Protein AF-A0A498SAW5-F1 (afdb_monomer_lite)

Organism: Acanthocheilonema viteae (NCBI:txid6277)

Foldseek 3Di:
DPPVVVVVVVVVVVVVVVPPPPPPPPPAAEDDFFDAPVRHDYDDWFDFAADFDKAFRWDQDPVVRTIDTPFFKIWTQPNVVRTTDIDGDPPQWGDDPRDTHGPVCVVVPDPPPDDDDPDDDDDDDDDPDDDDD

Sequence (133 aa):
MYCWTIATAIMLLGAVNLLLCLGSAWAISICKISNQCDQCRLLSAGQKCFKDERHEHLFCDTANNRISIHENSYLFCDTKKNELIEKYCARSERFLNGTCLDILQRHKRQSVAGAGRVGDYCSLNANCLNVCF

Secondary structure (DSSP, 8-state):
--SHHHHHHHHHHHHHHHSTT-------PBP-TT-BGGGSBPP-TT-B--S--EEEEEEEETTTTEEEEEEEEEEEEETTTTEEEEEE--TTEEEETTEEEETGGGGGS--------TT----SSS-------

pLDDT: mean 72.23, std 20.76, range [31.48, 95.19]

Radius of gyration: 28.51 Å; chains: 1; bounding box: 64×39×95 Å

Structure (mmCIF, N/CA/C/O backbone):
data_AF-A0A498SAW5-F1
#
_entry.id   AF-A0A498SAW5-F1
#
loop_
_atom_site.group_PDB
_atom_site.id
_atom_site.type_symbol
_atom_site.label_atom_id
_atom_site.label_alt_id
_atom_site.label_comp_id
_atom_site.label_asym_id
_atom_site.label_entity_id
_atom_site.label_seq_id
_atom_site.pdbx_PDB_ins_code
_atom_site.Cartn_x
_atom_site.Cartn_y
_atom_site.Cartn_z
_atom_site.occupancy
_atom_site.B_is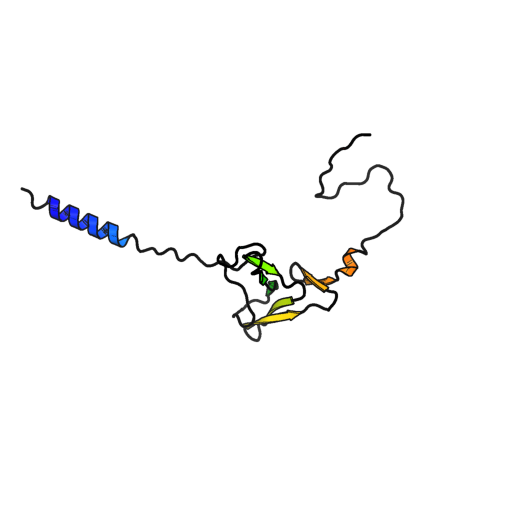o_or_equiv
_atom_site.auth_seq_id
_atom_site.auth_comp_id
_atom_site.auth_asym_id
_atom_site.auth_atom_id
_atom_site.pdbx_PDB_model_num
ATOM 1 N N . MET A 1 1 ? -8.314 8.399 72.699 1.00 50.03 1 MET A N 1
ATOM 2 C CA . MET A 1 1 ? -8.132 9.580 71.823 1.00 50.03 1 MET A CA 1
ATOM 3 C C . MET A 1 1 ? -7.510 9.167 70.476 1.00 50.03 1 MET A C 1
ATOM 5 O O . MET A 1 1 ? -6.565 9.791 70.023 1.00 50.03 1 MET A O 1
ATOM 9 N N . TYR A 1 2 ? -8.019 8.096 69.842 1.00 52.94 2 TYR A N 1
ATOM 10 C CA . TYR A 1 2 ? -7.334 7.386 68.734 1.00 52.94 2 TYR A CA 1
ATOM 11 C C . TYR A 1 2 ? -8.231 7.145 67.504 1.00 52.94 2 TYR A C 1
ATOM 13 O O . TYR A 1 2 ? -7.804 6.542 66.530 1.00 52.94 2 TYR A O 1
ATOM 21 N N . CYS A 1 3 ? -9.495 7.584 67.551 1.00 47.09 3 CYS A N 1
ATOM 22 C CA . CYS A 1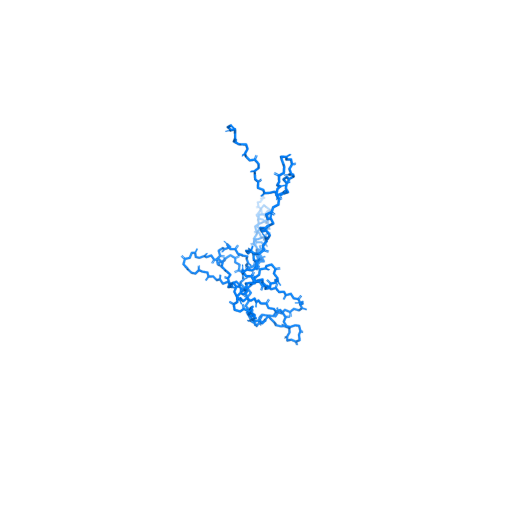 3 ? -10.492 7.258 66.522 1.00 47.09 3 CYS A CA 1
ATOM 23 C C . CYS A 1 3 ? -10.447 8.214 65.313 1.00 47.09 3 CYS A C 1
ATOM 25 O O . CYS A 1 3 ? -10.914 7.880 64.232 1.00 47.09 3 CYS A O 1
ATOM 27 N N . TRP A 1 4 ? -9.857 9.403 65.482 1.00 38.28 4 TRP A N 1
ATOM 28 C CA . TRP A 1 4 ? -9.826 10.444 64.446 1.00 38.28 4 TRP A CA 1
ATOM 29 C C . TRP A 1 4 ? -8.669 10.277 63.449 1.00 38.28 4 TRP A C 1
ATOM 31 O O . TRP A 1 4 ? -8.768 10.744 62.320 1.00 38.28 4 TRP A O 1
ATOM 41 N N . THR A 1 5 ? -7.597 9.573 63.823 1.00 48.09 5 THR A N 1
ATOM 42 C CA . THR A 1 5 ? -6.433 9.322 62.953 1.00 48.09 5 THR A CA 1
ATOM 43 C C . THR A 1 5 ? -6.654 8.177 61.962 1.00 48.09 5 THR A C 1
ATOM 45 O O . THR A 1 5 ? -6.019 8.139 60.914 1.00 48.09 5 THR A O 1
ATOM 48 N N . ILE A 1 6 ? -7.573 7.253 62.258 1.00 52.53 6 ILE A N 1
ATOM 49 C CA . ILE A 1 6 ? -7.882 6.110 61.384 1.00 52.53 6 ILE A CA 1
ATOM 50 C C . ILE A 1 6 ? -8.783 6.555 60.221 1.00 52.53 6 ILE A C 1
ATOM 52 O O . ILE A 1 6 ? -8.584 6.140 59.080 1.00 52.53 6 ILE A O 1
ATOM 56 N N . ALA A 1 7 ? -9.732 7.458 60.487 1.00 49.59 7 ALA A N 1
ATOM 57 C CA . ALA A 1 7 ? -10.664 7.966 59.482 1.00 49.59 7 ALA A CA 1
ATOM 58 C C . ALA A 1 7 ? -9.969 8.789 58.379 1.00 49.59 7 ALA A C 1
ATOM 60 O O . ALA A 1 7 ? -10.337 8.695 57.209 1.00 49.59 7 ALA A O 1
ATOM 61 N N . THR A 1 8 ? -8.927 9.552 58.722 1.00 53.50 8 THR A N 1
ATOM 62 C CA . THR A 1 8 ? -8.156 10.338 57.746 1.00 53.50 8 THR A CA 1
ATOM 63 C C . THR A 1 8 ? -7.250 9.465 56.874 1.00 53.50 8 THR A C 1
ATOM 65 O O . THR A 1 8 ? -7.111 9.736 55.682 1.00 53.50 8 THR A O 1
ATOM 68 N N . ALA A 1 9 ? -6.698 8.375 57.417 1.00 52.03 9 ALA A N 1
ATOM 69 C CA . ALA A 1 9 ? -5.874 7.427 56.663 1.00 52.03 9 ALA A CA 1
ATOM 70 C C . ALA A 1 9 ? -6.676 6.652 55.595 1.00 52.03 9 ALA A C 1
ATOM 72 O O . ALA A 1 9 ? -6.187 6.445 54.484 1.00 52.03 9 ALA A O 1
ATOM 73 N N . ILE A 1 10 ? -7.926 6.276 55.891 1.00 54.25 10 ILE A N 1
ATOM 74 C CA . ILE A 1 10 ? -8.802 5.549 54.952 1.00 54.25 10 ILE A CA 1
ATOM 75 C C . ILE A 1 10 ? -9.229 6.449 53.777 1.00 54.25 10 ILE A C 1
ATOM 77 O O . ILE A 1 10 ? -9.255 5.999 52.631 1.00 54.25 10 ILE A O 1
ATOM 81 N N . MET A 1 11 ? -9.488 7.736 54.032 1.00 51.34 11 MET A N 1
ATOM 82 C CA . MET A 1 11 ? -9.843 8.709 52.986 1.00 51.34 11 MET A CA 1
ATOM 83 C C . MET A 1 11 ? -8.680 8.986 52.016 1.00 51.34 11 MET A C 1
ATOM 85 O O . MET A 1 11 ? -8.907 9.167 50.820 1.00 51.34 11 MET A O 1
ATOM 89 N N . LEU A 1 12 ? -7.431 8.958 52.496 1.00 50.84 12 LEU A N 1
ATOM 90 C CA . LEU A 1 12 ? -6.236 9.103 51.653 1.00 50.84 12 LEU A CA 1
ATOM 91 C C . LEU A 1 12 ? -5.988 7.868 50.767 1.00 50.84 12 LEU A C 1
ATOM 93 O O . LEU A 1 12 ? -5.628 8.015 49.601 1.00 50.84 12 LEU A O 1
ATOM 97 N N . LEU A 1 13 ? -6.250 6.658 51.271 1.00 51.25 13 LEU A N 1
ATOM 98 C CA . LEU A 1 13 ? -6.130 5.409 50.501 1.00 51.25 13 LEU A CA 1
ATOM 99 C C . LEU A 1 13 ? -7.202 5.261 49.405 1.00 51.25 13 LEU A C 1
ATOM 101 O O . LEU A 1 13 ? -6.935 4.664 48.358 1.00 51.25 13 LEU A O 1
ATOM 105 N N . GLY A 1 1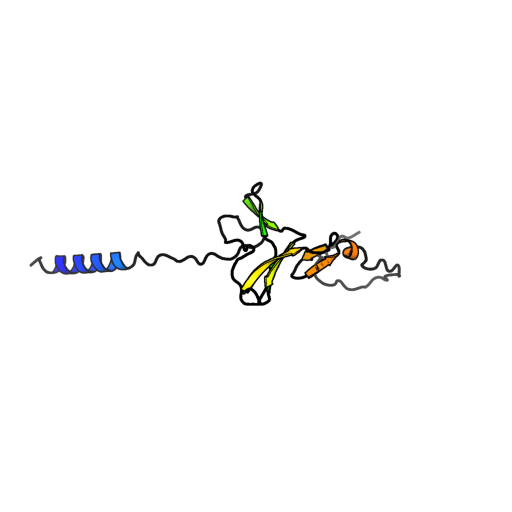4 ? -8.395 5.828 49.614 1.00 50.97 14 GLY A N 1
ATOM 106 C CA . GLY A 1 14 ? -9.459 5.862 48.606 1.00 50.97 14 GLY A CA 1
ATOM 107 C C . GLY A 1 14 ? -9.151 6.791 47.426 1.00 50.97 14 GLY A C 1
ATOM 108 O O . GLY A 1 14 ? -9.432 6.443 46.281 1.00 50.97 14 GLY A O 1
ATOM 109 N N . ALA A 1 15 ? -8.513 7.938 47.679 1.00 51.56 15 ALA A N 1
ATOM 110 C CA . ALA A 1 15 ? -8.165 8.903 46.634 1.00 51.56 15 ALA A CA 1
ATOM 111 C C . ALA A 1 15 ? -7.005 8.425 45.739 1.00 51.56 15 ALA A C 1
ATOM 113 O O . ALA A 1 15 ? -7.026 8.654 44.532 1.00 51.56 15 ALA A O 1
ATOM 114 N N . VAL A 1 16 ? -6.021 7.710 46.299 1.00 51.56 16 VAL A N 1
ATOM 115 C CA . VAL A 1 16 ? -4.853 7.218 45.539 1.00 51.56 16 VAL A CA 1
ATOM 116 C C . VAL A 1 16 ? -5.227 6.107 44.545 1.00 51.56 16 VAL A C 1
ATOM 118 O O . VAL A 1 16 ? -4.656 6.043 43.458 1.00 51.56 16 VAL A O 1
ATOM 121 N N . ASN A 1 17 ? -6.231 5.277 44.852 1.00 48.44 17 ASN A N 1
ATOM 122 C CA . ASN A 1 17 ? -6.685 4.204 43.955 1.00 48.44 17 ASN A CA 1
ATOM 123 C C . ASN A 1 17 ? -7.526 4.690 42.761 1.00 48.44 17 ASN A C 1
ATOM 125 O O . ASN A 1 17 ? -7.648 3.969 41.774 1.00 48.44 17 ASN A O 1
ATOM 129 N N . LEU A 1 18 ? -8.075 5.909 42.805 1.00 48.81 18 LEU A N 1
ATOM 130 C CA . LEU A 1 18 ? -8.865 6.460 41.697 1.00 48.81 18 LEU A CA 1
ATOM 131 C C . LEU A 1 18 ? -7.995 7.101 40.594 1.00 48.81 18 LEU A C 1
ATOM 133 O O . LEU A 1 18 ? -8.471 7.323 39.484 1.00 48.81 18 LEU A O 1
ATOM 137 N N . LEU A 1 19 ? -6.716 7.379 40.875 1.00 52.28 19 LEU A N 1
ATOM 138 C CA . LEU A 1 19 ? -5.788 8.051 39.953 1.00 52.28 19 LEU A CA 1
ATOM 139 C C . LEU A 1 19 ? -5.027 7.106 39.003 1.00 52.28 19 LEU A C 1
ATOM 141 O O . LEU A 1 19 ? -4.406 7.577 38.053 1.00 52.28 19 LEU A O 1
ATOM 145 N N . LEU A 1 20 ? -5.086 5.787 39.209 1.00 52.78 20 LEU A N 1
ATOM 146 C CA . LEU A 1 20 ? -4.315 4.806 38.425 1.00 52.78 20 LEU A CA 1
ATOM 147 C C . LEU A 1 20 ? -5.028 4.293 37.158 1.00 52.78 20 LEU A C 1
ATOM 149 O O . LEU A 1 20 ? -4.426 3.560 36.379 1.00 52.78 20 LEU A O 1
ATOM 153 N N . CYS A 1 21 ? -6.275 4.702 36.906 1.00 50.38 21 CYS A N 1
ATOM 154 C CA . CYS A 1 21 ? -7.055 4.247 35.747 1.00 50.38 21 CYS A CA 1
ATOM 155 C C . CYS A 1 21 ? -7.059 5.219 34.556 1.00 50.38 21 CYS A C 1
ATOM 157 O O . CYS A 1 21 ? -7.838 5.020 33.622 1.00 50.38 21 CYS A O 1
ATOM 159 N N . LEU A 1 22 ? -6.181 6.231 34.523 1.00 54.09 22 LEU A N 1
ATOM 160 C CA . LEU A 1 22 ? -5.873 6.939 33.274 1.00 54.09 22 LEU A CA 1
ATOM 161 C C . LEU A 1 22 ? -5.032 6.019 32.380 1.00 54.09 22 LEU A C 1
ATOM 163 O O . LEU A 1 22 ? -3.831 6.204 32.194 1.00 54.09 22 LEU A O 1
ATOM 167 N N . GLY A 1 23 ? -5.692 4.983 31.855 1.00 55.69 23 GLY A N 1
ATOM 168 C CA . GLY A 1 23 ? -5.187 4.150 30.784 1.00 55.69 23 GLY A CA 1
ATOM 169 C C . GLY A 1 23 ? -4.768 5.068 29.650 1.00 55.69 23 GLY A C 1
ATOM 170 O O . GLY A 1 23 ? -5.586 5.769 29.054 1.00 55.69 23 GLY A O 1
ATOM 171 N N . SER A 1 24 ? -3.467 5.105 29.405 1.00 56.75 24 SER A N 1
ATOM 172 C CA . SER A 1 24 ? -2.889 5.792 28.269 1.00 56.75 24 SER A CA 1
ATOM 173 C C . SER A 1 24 ? -3.506 5.177 27.016 1.00 56.75 24 SER A C 1
ATOM 175 O O . SER A 1 24 ? -3.216 4.045 26.643 1.00 56.75 24 SER A O 1
ATOM 177 N N . ALA A 1 25 ? -4.420 5.898 26.375 1.00 57.03 25 ALA A N 1
ATOM 178 C CA . ALA A 1 25 ? -4.819 5.589 25.017 1.00 57.03 25 ALA A CA 1
ATOM 179 C C . ALA A 1 25 ? -3.639 5.997 24.131 1.00 57.03 25 ALA A C 1
ATOM 181 O O . ALA A 1 25 ? -3.551 7.138 23.680 1.00 57.03 25 ALA A O 1
ATOM 182 N N . TRP A 1 26 ? -2.673 5.094 23.953 1.00 58.91 26 TRP A N 1
ATOM 183 C CA . TRP A 1 26 ? -1.614 5.288 22.971 1.00 58.91 26 TRP A CA 1
ATOM 184 C C . TRP A 1 26 ? -2.309 5.354 21.614 1.00 58.91 26 TRP A C 1
ATOM 186 O O . TRP A 1 26 ? -2.848 4.358 21.131 1.00 58.91 26 TRP A O 1
ATOM 196 N N . ALA A 1 27 ? -2.379 6.550 21.031 1.00 63.19 27 ALA A N 1
ATOM 197 C CA . ALA A 1 27 ?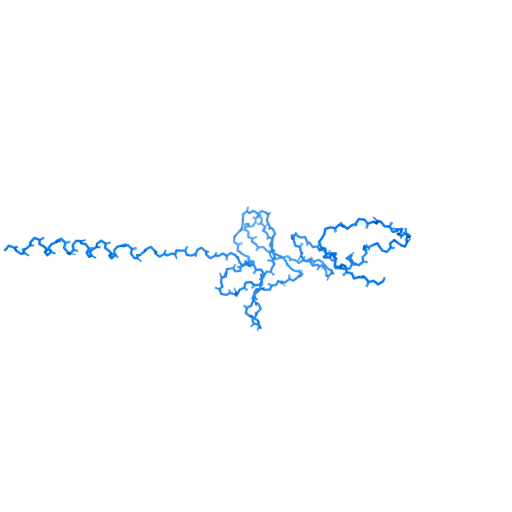 -2.891 6.722 19.685 1.00 63.19 27 ALA A CA 1
ATOM 198 C C . ALA A 1 27 ? -1.974 5.931 18.742 1.00 63.19 27 ALA A C 1
ATOM 200 O O . ALA A 1 27 ? -0.835 6.330 18.496 1.00 63.19 27 ALA A O 1
ATOM 201 N N . ILE A 1 28 ? -2.448 4.776 18.268 1.00 69.12 28 ILE A N 1
ATOM 202 C CA . ILE A 1 28 ? -1.702 3.937 17.329 1.00 69.12 28 ILE A CA 1
ATOM 203 C C . ILE A 1 28 ? -1.472 4.764 16.066 1.00 69.12 28 ILE A C 1
ATOM 205 O O . ILE A 1 28 ? -2.415 5.137 15.366 1.00 69.12 28 ILE A O 1
ATOM 209 N N . SER A 1 29 ? -0.207 5.081 15.805 1.00 83.00 29 SER A N 1
ATOM 210 C CA . SER A 1 29 ? 0.187 5.866 14.640 1.00 83.00 29 SER A CA 1
ATOM 211 C C . SER A 1 29 ? 0.116 5.038 13.354 1.00 83.00 29 SER A C 1
ATOM 213 O O . SER A 1 29 ? 0.203 3.805 13.373 1.00 83.00 29 SER A O 1
ATOM 215 N N . ILE A 1 30 ? -0.052 5.722 12.221 1.00 85.69 30 ILE A N 1
ATOM 216 C CA . ILE A 1 30 ? 0.025 5.099 10.896 1.00 85.69 30 ILE A CA 1
ATOM 217 C C . ILE A 1 30 ? 1.477 4.688 10.628 1.00 85.69 30 ILE A C 1
ATOM 219 O O . ILE A 1 30 ? 2.408 5.442 10.923 1.00 85.69 30 ILE A O 1
ATOM 223 N N . CYS A 1 31 ? 1.668 3.492 10.071 1.00 88.44 31 CYS A N 1
ATOM 224 C CA . CYS A 1 31 ? 2.996 2.972 9.771 1.00 88.44 31 CYS A CA 1
ATOM 225 C C . CYS A 1 31 ? 3.791 3.847 8.797 1.00 88.44 31 CYS A C 1
ATOM 227 O O . CYS A 1 31 ? 3.252 4.387 7.833 1.00 88.44 31 CYS A O 1
ATOM 229 N N . LYS A 1 32 ? 5.103 3.924 9.039 1.00 86.88 32 LYS A N 1
ATOM 230 C CA . LYS A 1 32 ? 6.108 4.485 8.130 1.00 86.88 32 LYS A CA 1
ATOM 231 C C . LYS A 1 32 ? 7.100 3.395 7.732 1.00 86.88 32 LYS A C 1
ATOM 233 O O . LYS A 1 32 ? 7.256 2.409 8.455 1.00 86.88 32 LYS A O 1
ATOM 238 N N . ILE A 1 33 ? 7.781 3.591 6.604 1.00 85.44 33 ILE A N 1
ATOM 239 C CA . ILE A 1 33 ? 8.857 2.704 6.142 1.00 85.44 33 ILE A CA 1
ATOM 240 C C . ILE A 1 33 ? 9.876 2.492 7.275 1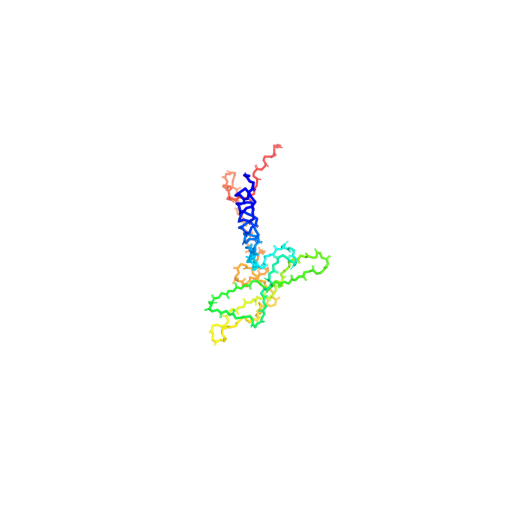.00 85.44 33 ILE A C 1
ATOM 242 O O . ILE A 1 33 ? 10.247 3.442 7.963 1.00 85.44 33 ILE A O 1
ATOM 246 N N . SER A 1 34 ? 10.348 1.252 7.442 1.00 81.31 34 SER A N 1
ATOM 247 C CA . SER A 1 34 ? 11.342 0.831 8.446 1.00 81.31 34 SER A CA 1
ATOM 248 C C . SER A 1 34 ? 10.859 0.729 9.902 1.00 81.31 34 SER A C 1
ATOM 250 O O . SER A 1 34 ? 11.612 0.232 10.745 1.00 81.31 34 SER A O 1
ATOM 252 N N . ASN A 1 35 ? 9.612 1.107 10.213 1.00 85.38 35 ASN A N 1
ATOM 253 C CA . ASN A 1 35 ? 9.012 0.790 11.514 1.00 85.38 35 ASN A CA 1
ATOM 254 C C . ASN A 1 35 ? 8.937 -0.734 11.724 1.00 85.38 35 ASN A C 1
ATOM 256 O O . ASN A 1 35 ? 8.913 -1.502 10.759 1.00 85.38 35 ASN A O 1
ATOM 260 N N . GLN A 1 36 ? 8.863 -1.178 12.982 1.00 88.75 36 GLN A N 1
ATOM 261 C CA . GLN A 1 36 ? 8.492 -2.566 13.278 1.00 88.75 36 GLN A CA 1
ATOM 262 C C . GLN A 1 36 ? 7.001 -2.773 13.008 1.00 88.75 36 GLN A C 1
ATOM 264 O O . GLN A 1 36 ? 6.200 -1.860 13.227 1.00 88.75 36 GLN A O 1
ATOM 269 N N . CYS A 1 37 ? 6.624 -3.972 12.569 1.00 87.19 37 CYS A N 1
ATOM 270 C CA . CYS A 1 37 ? 5.243 -4.253 12.185 1.00 87.19 37 CYS A CA 1
ATOM 271 C C . CYS A 1 37 ? 4.244 -4.130 13.346 1.00 87.19 37 CYS A C 1
ATOM 273 O O . CYS A 1 37 ? 3.102 -3.741 13.125 1.00 87.19 37 CYS A O 1
ATOM 275 N N . ASP A 1 38 ? 4.692 -4.373 14.579 1.00 87.44 38 ASP A N 1
ATOM 276 C CA . ASP A 1 38 ? 3.837 -4.376 15.773 1.00 87.44 38 ASP A CA 1
ATOM 277 C C . ASP A 1 38 ? 3.627 -2.980 16.389 1.00 87.44 38 ASP A C 1
ATOM 279 O O . ASP A 1 38 ? 2.855 -2.811 17.330 1.00 87.44 38 ASP A O 1
ATOM 283 N N . GLN A 1 39 ? 4.324 -1.956 15.885 1.00 86.00 39 GLN A N 1
ATOM 284 C CA . GLN A 1 39 ? 4.329 -0.614 16.484 1.00 86.00 39 GLN A CA 1
ATOM 285 C C . GLN A 1 39 ? 3.265 0.329 15.909 1.00 86.00 39 GLN A C 1
ATOM 287 O O . GLN A 1 39 ? 3.077 1.437 16.417 1.00 86.00 39 GLN A O 1
ATOM 292 N N . CYS A 1 40 ? 2.612 -0.047 14.811 1.00 88.00 40 CYS A N 1
ATOM 293 C CA . CYS A 1 40 ? 1.794 0.872 14.032 1.00 88.00 40 CYS A CA 1
ATOM 294 C C . CYS A 1 40 ? 0.681 0.154 13.267 1.00 88.00 40 CYS A C 1
ATOM 296 O O . CYS A 1 40 ? 0.671 -1.066 13.122 1.00 88.00 40 CYS A O 1
ATOM 298 N N . ARG A 1 41 ? -0.274 0.934 12.756 1.00 89.25 41 ARG A N 1
ATOM 299 C CA . ARG A 1 41 ? -1.366 0.424 11.925 1.00 89.25 41 ARG A CA 1
ATOM 300 C C . ARG A 1 41 ? -1.072 0.676 10.448 1.00 89.25 41 ARG A C 1
ATOM 302 O O . ARG A 1 41 ? -0.839 1.815 10.042 1.00 89.25 41 ARG A O 1
ATOM 309 N N . LEU A 1 42 ? -1.126 -0.384 9.645 1.00 91.12 42 LEU A N 1
ATOM 310 C CA . LEU A 1 42 ? -1.028 -0.309 8.188 1.00 91.12 42 LEU A CA 1
ATOM 311 C C . LEU A 1 42 ? -2.326 0.233 7.572 1.00 91.12 42 LEU A C 1
ATOM 313 O O . LEU A 1 42 ? -3.437 -0.104 8.001 1.00 91.12 42 LEU A O 1
ATOM 317 N N . LEU A 1 43 ? -2.173 1.070 6.547 1.00 91.25 43 LEU A N 1
ATOM 318 C CA . LEU A 1 43 ? -3.277 1.452 5.674 1.00 91.25 43 LEU A CA 1
ATOM 319 C C . LEU A 1 43 ? -3.526 0.319 4.680 1.00 91.25 43 LEU A C 1
ATOM 321 O O . LEU A 1 43 ? -2.585 -0.276 4.164 1.00 91.25 43 LEU A O 1
ATOM 325 N N . SER A 1 44 ? -4.793 0.025 4.418 1.00 90.94 44 SER A N 1
ATOM 326 C CA . SER A 1 44 ? -5.204 -1.044 3.510 1.00 90.94 44 SER A CA 1
ATOM 327 C C . SER A 1 44 ? -6.382 -0.589 2.661 1.00 90.94 44 SER A C 1
ATOM 329 O O . SER A 1 44 ? -7.132 0.311 3.054 1.00 90.94 44 SER A O 1
ATOM 331 N N . ALA A 1 45 ? -6.573 -1.233 1.510 1.00 92.75 45 ALA A N 1
ATOM 332 C CA . ALA A 1 45 ? -7.755 -1.004 0.693 1.00 92.75 45 ALA A CA 1
ATOM 333 C C . ALA A 1 45 ? -9.047 -1.276 1.498 1.00 92.75 45 ALA A C 1
ATOM 335 O O . ALA A 1 45 ? -9.080 -2.146 2.372 1.00 92.75 45 ALA A O 1
ATOM 336 N N . GLY A 1 46 ? -10.092 -0.491 1.236 1.00 91.12 46 GLY A N 1
ATOM 337 C CA . GLY A 1 46 ? -11.381 -0.514 1.936 1.00 91.12 46 GLY A CA 1
ATOM 338 C C . GLY A 1 46 ? -11.427 0.297 3.237 1.00 91.12 46 GLY A C 1
ATOM 339 O O . GLY A 1 46 ? -12.498 0.464 3.818 1.00 91.12 46 GLY A O 1
ATOM 340 N N . GLN A 1 47 ? -10.302 0.834 3.722 1.00 92.12 47 GLN A N 1
ATOM 341 C CA . GLN A 1 47 ? -10.333 1.748 4.866 1.00 92.12 47 GLN A CA 1
ATOM 342 C C . GLN A 1 47 ? -11.001 3.072 4.484 1.00 92.12 47 GLN A C 1
ATOM 344 O O . GLN A 1 47 ? -10.759 3.610 3.406 1.00 92.12 47 GLN A O 1
ATOM 349 N N . LYS A 1 48 ? -11.821 3.616 5.389 1.00 92.75 48 LYS A N 1
ATOM 350 C CA . LYS A 1 48 ? -12.524 4.880 5.153 1.00 92.75 48 LYS A CA 1
ATOM 351 C C . LYS A 1 48 ? -11.549 6.045 5.042 1.00 92.75 48 LYS A C 1
ATOM 353 O O . LYS A 1 48 ? -10.663 6.198 5.881 1.00 92.75 48 LYS A O 1
ATOM 358 N N . CYS A 1 49 ? -11.772 6.897 4.055 1.00 92.00 49 CYS A N 1
ATOM 359 C CA . CYS A 1 49 ? -11.011 8.117 3.842 1.00 92.00 49 CYS A CA 1
ATOM 360 C C . CYS A 1 49 ? -11.936 9.214 3.300 1.00 92.00 49 CYS A C 1
ATOM 362 O O . CYS A 1 49 ? -12.967 8.928 2.699 1.00 92.00 49 CYS A O 1
ATOM 364 N N . PHE A 1 50 ? -11.581 10.476 3.542 1.00 89.75 50 PHE A N 1
ATOM 365 C CA . PHE A 1 50 ? -12.440 11.627 3.213 1.00 89.75 50 PHE A CA 1
ATOM 366 C C . PHE A 1 50 ? -11.720 12.722 2.426 1.00 89.75 50 PHE A C 1
ATOM 368 O O . PHE A 1 50 ? -12.350 13.671 1.967 1.00 89.75 50 PHE A O 1
ATOM 375 N N . LYS A 1 51 ? -10.396 12.621 2.299 1.00 89.94 51 LYS A N 1
ATOM 376 C CA . LYS A 1 51 ? -9.560 13.598 1.608 1.00 89.94 51 LYS A CA 1
ATOM 377 C C . LYS A 1 51 ? -8.896 12.928 0.429 1.00 89.94 51 LYS A C 1
ATOM 379 O O . LYS A 1 51 ? -8.447 11.794 0.558 1.00 89.94 51 LYS A O 1
ATOM 384 N N . ASP A 1 52 ? -8.835 13.647 -0.685 1.00 88.25 52 ASP A N 1
ATOM 385 C CA . ASP A 1 52 ? -8.109 13.215 -1.873 1.00 88.25 52 ASP A CA 1
ATOM 386 C C . ASP A 1 52 ? -6.602 13.219 -1.574 1.00 88.25 52 ASP A C 1
ATOM 388 O O . ASP A 1 52 ? -5.904 14.223 -1.716 1.00 88.25 52 ASP A O 1
ATOM 392 N N . GLU A 1 53 ? -6.135 12.094 -1.044 1.00 88.81 53 GLU A N 1
ATOM 393 C CA . GLU A 1 53 ? -4.763 11.857 -0.628 1.00 88.81 53 GLU A CA 1
ATOM 394 C C . GLU A 1 53 ? -4.264 10.545 -1.240 1.00 88.81 53 GLU A C 1
ATOM 396 O O . GLU A 1 53 ? -5.019 9.599 -1.504 1.00 88.81 53 GLU A O 1
ATOM 401 N N . ARG A 1 54 ? -2.955 10.507 -1.489 1.00 91.50 54 ARG A N 1
ATOM 402 C CA . ARG A 1 54 ? -2.241 9.336 -1.993 1.00 91.50 54 ARG A CA 1
ATOM 403 C C . ARG A 1 54 ? -1.271 8.867 -0.928 1.00 91.50 54 ARG A C 1
ATOM 405 O O . ARG A 1 54 ? -0.491 9.665 -0.410 1.00 91.50 54 ARG A O 1
ATOM 412 N N . HIS A 1 55 ? -1.280 7.572 -0.660 1.00 90.88 55 HIS A N 1
ATOM 413 C CA . HIS A 1 55 ? -0.394 6.941 0.302 1.00 90.88 55 HIS A CA 1
ATOM 414 C C . HIS A 1 55 ? 0.395 5.820 -0.361 1.00 90.88 55 HIS A C 1
ATOM 416 O O . HIS A 1 55 ? -0.054 5.182 -1.313 1.00 90.88 55 HIS A O 1
ATOM 422 N N . GLU A 1 56 ? 1.585 5.575 0.161 1.00 91.38 56 GLU A N 1
ATOM 423 C CA . GLU A 1 56 ? 2.397 4.431 -0.228 1.00 91.38 56 GLU A CA 1
ATOM 424 C C . GLU A 1 56 ? 1.692 3.133 0.181 1.00 91.38 56 GLU A C 1
ATOM 426 O O . GLU A 1 56 ? 1.096 3.051 1.259 1.00 91.38 56 GLU A O 1
ATOM 431 N N . HIS A 1 57 ? 1.748 2.113 -0.676 1.00 92.69 57 HIS A N 1
ATOM 432 C CA . HIS A 1 57 ? 1.213 0.804 -0.327 1.00 92.69 57 HIS A CA 1
ATOM 433 C C . HIS A 1 57 ? 2.251 0.048 0.507 1.00 92.69 57 HIS A C 1
ATOM 435 O O . HIS A 1 57 ? 3.199 -0.535 -0.020 1.00 92.69 57 HIS A O 1
ATOM 441 N N . LEU A 1 58 ? 2.097 0.131 1.825 1.00 92.50 58 LEU A N 1
ATOM 442 C CA . LEU A 1 58 ? 3.009 -0.467 2.794 1.00 92.50 58 LEU A CA 1
ATOM 443 C C . LEU A 1 58 ? 2.567 -1.884 3.176 1.00 92.50 58 LEU A C 1
ATOM 445 O O . LEU A 1 58 ? 1.373 -2.164 3.268 1.00 92.50 58 LEU A O 1
ATOM 449 N N . PHE A 1 59 ? 3.534 -2.749 3.473 1.00 91.94 59 PHE A N 1
ATOM 450 C CA . PHE A 1 59 ? 3.305 -4.101 3.983 1.00 91.94 59 PHE A CA 1
ATOM 451 C C . PHE A 1 59 ? 4.354 -4.477 5.034 1.00 91.94 59 PHE A C 1
ATOM 453 O O . PHE A 1 59 ? 5.426 -3.878 5.101 1.00 91.94 59 PHE A O 1
ATOM 460 N N . CYS A 1 60 ? 4.053 -5.470 5.870 1.00 92.31 60 CYS A N 1
ATOM 461 C CA . CYS A 1 60 ? 5.036 -6.037 6.790 1.00 92.31 60 CYS A CA 1
ATOM 462 C C . CYS A 1 60 ? 5.885 -7.090 6.068 1.00 92.31 60 CYS A C 1
ATOM 464 O O . CYS A 1 60 ? 5.358 -8.121 5.649 1.00 92.31 60 CYS A O 1
ATOM 466 N N . ASP A 1 61 ? 7.190 -6.852 5.944 1.00 91.94 61 ASP A N 1
ATOM 467 C CA . ASP A 1 61 ? 8.146 -7.878 5.537 1.00 91.94 61 ASP A CA 1
ATOM 468 C C . ASP A 1 61 ? 8.432 -8.801 6.728 1.00 91.94 61 ASP A C 1
ATOM 470 O O . ASP A 1 61 ? 9.136 -8.437 7.677 1.00 91.94 61 ASP A O 1
ATOM 474 N N . THR A 1 62 ? 7.881 -10.012 6.669 1.00 90.56 62 THR A N 1
ATOM 475 C CA . THR A 1 62 ? 8.012 -11.026 7.719 1.00 90.56 62 THR A CA 1
ATOM 476 C C . THR A 1 62 ? 9.426 -11.587 7.838 1.00 90.56 62 THR A C 1
ATOM 478 O O . THR A 1 62 ? 9.746 -12.159 8.876 1.00 90.56 62 THR A O 1
ATOM 481 N N . ALA A 1 63 ? 10.290 -11.414 6.830 1.00 91.75 63 ALA A N 1
ATOM 482 C CA . ALA A 1 63 ? 11.678 -11.869 6.905 1.00 91.75 63 ALA A CA 1
ATOM 483 C C . ALA A 1 63 ? 12.496 -11.043 7.907 1.00 91.75 63 ALA A C 1
ATOM 485 O O . ALA A 1 63 ? 13.338 -11.584 8.619 1.00 91.75 63 ALA A O 1
ATOM 486 N N . ASN A 1 64 ? 12.224 -9.737 7.984 1.00 91.19 64 ASN A N 1
ATOM 487 C CA . ASN A 1 64 ? 12.974 -8.794 8.819 1.00 91.19 64 ASN A CA 1
ATOM 488 C C . ASN A 1 64 ? 12.117 -8.120 9.907 1.00 91.19 64 ASN A C 1
ATOM 490 O O . ASN A 1 64 ? 12.623 -7.259 10.628 1.00 91.19 64 ASN A O 1
ATOM 494 N N . ASN A 1 65 ? 10.834 -8.488 10.013 1.00 90.12 65 ASN A N 1
ATOM 495 C CA . ASN A 1 65 ? 9.810 -7.856 10.855 1.00 90.12 65 ASN A CA 1
ATOM 496 C C . ASN A 1 65 ? 9.785 -6.320 10.729 1.00 90.12 65 ASN A C 1
ATOM 498 O O . ASN A 1 65 ? 9.778 -5.580 11.720 1.00 90.12 65 ASN A O 1
ATOM 502 N N . ARG A 1 66 ? 9.842 -5.828 9.488 1.00 91.88 66 ARG A N 1
ATOM 503 C CA . ARG A 1 66 ? 9.906 -4.393 9.180 1.00 91.88 66 ARG A CA 1
ATOM 504 C C . ARG A 1 66 ? 8.891 -4.005 8.123 1.00 91.88 66 ARG A C 1
ATOM 506 O O . ARG A 1 66 ? 8.612 -4.764 7.202 1.00 91.88 66 ARG A O 1
ATOM 513 N N . ILE A 1 67 ? 8.381 -2.784 8.231 1.00 91.06 67 ILE A N 1
ATOM 514 C CA . ILE A 1 67 ? 7.504 -2.204 7.220 1.00 91.06 67 ILE A CA 1
ATOM 515 C C . ILE A 1 67 ? 8.305 -1.892 5.952 1.00 91.06 67 ILE A C 1
ATOM 517 O O . ILE A 1 67 ? 9.265 -1.116 5.984 1.00 91.06 67 ILE A O 1
ATOM 521 N N . SER A 1 68 ? 7.865 -2.476 4.843 1.00 90.31 68 SER A N 1
ATOM 522 C CA . SER A 1 68 ? 8.383 -2.287 3.490 1.00 90.31 68 SER A CA 1
ATOM 523 C C . SER A 1 68 ? 7.289 -1.733 2.566 1.00 90.31 68 SER A C 1
ATOM 525 O O . SER A 1 68 ? 6.138 -1.572 2.976 1.00 90.31 68 SER A O 1
ATOM 527 N N . ILE A 1 69 ? 7.650 -1.396 1.328 1.00 90.12 69 ILE A N 1
ATOM 528 C CA . ILE A 1 69 ? 6.782 -0.735 0.344 1.00 90.12 69 ILE A CA 1
ATOM 529 C C . ILE A 1 69 ? 6.622 -1.583 -0.920 1.00 90.12 69 ILE A C 1
ATOM 531 O O . ILE A 1 69 ? 7.593 -2.105 -1.469 1.00 90.12 69 ILE A O 1
ATOM 535 N N . HIS A 1 70 ? 5.395 -1.687 -1.424 1.00 90.88 70 HIS A N 1
ATOM 536 C CA . HIS A 1 70 ? 5.126 -2.223 -2.753 1.00 90.88 70 HIS A CA 1
ATOM 537 C C . HIS A 1 70 ? 5.399 -1.149 -3.814 1.00 90.88 70 HIS A C 1
ATOM 539 O O . HIS A 1 70 ? 4.548 -0.314 -4.106 1.00 90.88 70 HIS A O 1
ATOM 545 N N . GLU A 1 71 ? 6.585 -1.188 -4.424 1.00 87.06 71 GLU A N 1
ATOM 546 C CA . GLU A 1 71 ? 7.094 -0.121 -5.304 1.00 87.06 71 GLU A CA 1
ATOM 547 C C . GLU A 1 71 ? 6.201 0.225 -6.512 1.00 87.06 71 GLU A C 1
ATOM 549 O O . GLU A 1 71 ? 6.256 1.348 -7.007 1.00 87.06 71 GLU A O 1
ATOM 554 N N . ASN A 1 72 ? 5.394 -0.719 -7.008 1.00 89.50 72 ASN A N 1
ATOM 555 C CA . ASN A 1 72 ? 4.532 -0.527 -8.183 1.00 89.50 72 ASN A CA 1
ATOM 556 C C . ASN A 1 72 ? 3.060 -0.235 -7.826 1.00 89.50 72 ASN A C 1
ATOM 558 O O . ASN A 1 72 ? 2.201 -0.194 -8.705 1.00 89.50 72 ASN A O 1
ATOM 562 N N . SER A 1 73 ? 2.734 -0.062 -6.546 1.00 93.31 73 SER A N 1
ATOM 563 C CA . SER A 1 73 ? 1.354 0.168 -6.114 1.00 93.31 73 SER A CA 1
ATOM 564 C C . SER A 1 73 ? 1.250 1.260 -5.065 1.00 93.31 73 SER A C 1
ATOM 566 O O . SER A 1 73 ? 2.179 1.508 -4.300 1.00 93.31 73 SER A O 1
ATOM 568 N N . TYR A 1 74 ? 0.094 1.904 -5.021 1.00 93.88 74 TYR A N 1
ATOM 569 C CA . TYR A 1 74 ? -0.216 2.958 -4.074 1.00 93.88 74 TYR A CA 1
ATOM 570 C C . TYR A 1 74 ? -1.682 2.891 -3.664 1.00 93.88 74 TYR A C 1
ATOM 572 O O . TYR A 1 74 ? -2.529 2.354 -4.381 1.00 93.88 74 TYR A O 1
ATOM 580 N N . LEU A 1 75 ? -1.980 3.452 -2.497 1.00 94.38 75 LEU A N 1
ATOM 581 C CA . LEU A 1 75 ? -3.341 3.613 -2.015 1.00 94.38 75 LEU A CA 1
ATOM 582 C C . LEU A 1 75 ? -3.823 5.020 -2.363 1.00 94.38 75 LEU A C 1
ATOM 584 O O . LEU A 1 75 ? -3.131 6.012 -2.137 1.00 94.38 75 LEU A O 1
ATOM 588 N N . PHE A 1 76 ? -5.017 5.102 -2.930 1.00 94.75 76 PHE A N 1
ATOM 589 C CA . PHE A 1 76 ? -5.656 6.347 -3.330 1.00 94.75 76 PHE A CA 1
ATOM 590 C C . PHE A 1 76 ? -7.009 6.462 -2.651 1.00 94.75 76 PHE A C 1
ATOM 592 O O . PHE A 1 76 ? -7.780 5.505 -2.670 1.00 94.75 76 PHE A O 1
ATOM 599 N N . CYS A 1 77 ? -7.315 7.621 -2.076 1.00 94.56 77 CYS A N 1
ATOM 600 C CA . CYS A 1 77 ? -8.641 7.844 -1.528 1.00 94.56 77 CYS A CA 1
ATOM 601 C C . CYS A 1 77 ? -9.652 8.168 -2.634 1.00 94.56 77 CYS A C 1
ATOM 603 O O . CYS A 1 77 ? -9.644 9.263 -3.195 1.00 94.56 77 CYS A O 1
ATOM 605 N N . ASP A 1 78 ? -10.568 7.242 -2.920 1.00 93.81 78 ASP A N 1
ATOM 606 C CA . ASP A 1 78 ? -11.707 7.532 -3.787 1.00 93.81 78 ASP A CA 1
ATOM 607 C C . ASP A 1 78 ? -12.774 8.276 -2.980 1.00 93.81 78 ASP A C 1
ATOM 609 O O . ASP A 1 78 ? -13.591 7.666 -2.291 1.00 93.81 78 ASP A O 1
ATOM 613 N N . THR A 1 79 ? -12.790 9.605 -3.077 1.00 92.94 79 THR A N 1
ATOM 614 C CA . THR A 1 79 ? -13.749 10.473 -2.370 1.00 92.94 79 THR A CA 1
ATOM 615 C C . THR A 1 79 ? -15.206 10.240 -2.778 1.00 92.94 79 THR A C 1
ATOM 617 O O . THR A 1 79 ? -16.111 10.617 -2.038 1.00 92.94 79 THR A O 1
ATOM 620 N N . LYS A 1 80 ? -15.476 9.578 -3.913 1.00 92.62 80 LYS A N 1
ATOM 621 C CA . LYS A 1 80 ? -16.847 9.189 -4.288 1.00 92.62 80 LYS A CA 1
ATOM 622 C C . LYS A 1 80 ? -17.330 7.995 -3.473 1.00 92.62 80 LYS A C 1
ATOM 624 O O . LYS A 1 80 ? -18.516 7.902 -3.168 1.00 92.62 80 LYS A O 1
ATOM 629 N N . LYS A 1 81 ? -16.414 7.084 -3.143 1.00 92.12 81 LYS A N 1
ATOM 630 C CA . LYS A 1 81 ? -16.680 5.894 -2.324 1.00 92.12 81 LYS A CA 1
ATOM 631 C C . LYS A 1 81 ? -16.358 6.112 -0.844 1.00 92.12 81 LYS A C 1
ATOM 633 O O . LYS A 1 81 ? -16.832 5.352 -0.013 1.00 92.12 81 LYS A O 1
ATOM 638 N N . ASN A 1 82 ? -15.616 7.173 -0.522 1.00 93.75 82 ASN A N 1
ATOM 639 C CA . ASN A 1 82 ? -15.028 7.453 0.789 1.00 93.75 82 ASN A CA 1
ATOM 640 C C . ASN A 1 82 ? -14.152 6.303 1.307 1.00 93.75 82 ASN A C 1
ATOM 642 O O . ASN A 1 82 ? -14.151 5.993 2.501 1.00 93.75 82 ASN A O 1
ATOM 646 N N . GLU A 1 83 ? -13.416 5.656 0.403 1.00 94.94 83 GLU A N 1
ATOM 647 C CA . GLU A 1 83 ? -12.619 4.466 0.697 1.00 94.94 83 GLU A CA 1
ATOM 648 C C . GLU A 1 83 ? -11.261 4.509 -0.005 1.00 94.94 83 GLU A C 1
ATOM 650 O O . GLU A 1 83 ? -11.129 4.987 -1.136 1.00 94.94 83 GLU A O 1
ATOM 655 N N . LEU A 1 84 ? -10.242 3.981 0.673 1.00 94.50 84 LEU A N 1
ATOM 656 C CA . LEU A 1 84 ? -8.928 3.753 0.095 1.00 94.50 84 LEU A CA 1
ATOM 657 C C . LEU A 1 84 ? -9.018 2.606 -0.904 1.00 94.50 84 LEU A C 1
ATOM 659 O O . LEU A 1 84 ? -9.443 1.503 -0.570 1.00 94.50 84 LEU A O 1
ATOM 663 N N . ILE A 1 85 ? -8.580 2.855 -2.128 1.00 94.81 85 ILE A N 1
ATOM 664 C CA . ILE A 1 85 ? -8.484 1.854 -3.182 1.00 94.81 85 ILE A CA 1
ATOM 665 C C . ILE A 1 85 ? -7.029 1.660 -3.581 1.00 94.81 85 ILE A C 1
ATOM 667 O O . ILE A 1 85 ? -6.233 2.598 -3.580 1.00 94.81 85 ILE A O 1
ATOM 671 N N . GLU A 1 86 ? -6.689 0.434 -3.949 1.00 95.19 86 GLU A N 1
ATOM 672 C CA . GLU A 1 86 ? -5.377 0.116 -4.492 1.00 95.19 86 GLU A CA 1
ATOM 673 C C . GLU A 1 86 ? -5.302 0.502 -5.975 1.00 95.19 86 GLU A C 1
ATOM 675 O O . GLU A 1 86 ? -6.231 0.280 -6.761 1.00 95.19 86 GLU A O 1
ATOM 680 N N . LYS A 1 87 ? -4.182 1.109 -6.357 1.00 94.56 87 LYS A N 1
ATOM 681 C CA . LYS A 1 87 ? -3.847 1.491 -7.726 1.00 94.56 87 LYS A CA 1
ATOM 682 C C . LYS A 1 87 ? -2.414 1.079 -8.030 1.00 94.56 87 LYS A C 1
ATOM 684 O O . LYS A 1 87 ? -1.580 0.998 -7.134 1.00 94.56 87 LYS A O 1
ATOM 689 N N . TYR A 1 88 ? -2.131 0.870 -9.309 1.00 93.88 88 TYR A N 1
ATOM 690 C CA . TYR A 1 88 ? -0.807 0.497 -9.797 1.00 93.88 88 TYR A CA 1
ATOM 691 C C . TYR A 1 88 ? -0.259 1.573 -10.729 1.00 93.88 88 TYR A C 1
ATOM 693 O O . TYR A 1 88 ? -1.028 2.214 -11.452 1.00 93.88 88 TYR A O 1
ATOM 701 N N . CYS A 1 89 ? 1.058 1.760 -10.710 1.00 91.25 89 CYS A N 1
ATOM 702 C CA . CYS A 1 89 ? 1.754 2.560 -11.715 1.00 91.25 89 CYS A CA 1
ATOM 703 C C . CYS A 1 89 ? 1.908 1.769 -13.029 1.00 91.25 89 CYS A C 1
ATOM 705 O O . CYS A 1 89 ? 1.563 0.583 -13.109 1.00 91.25 89 CYS A O 1
ATOM 707 N N . ALA A 1 90 ? 2.406 2.417 -14.089 1.00 89.88 90 ALA A N 1
ATOM 708 C CA . ALA A 1 90 ? 2.746 1.697 -15.313 1.00 89.88 90 ALA A CA 1
ATOM 709 C C . ALA A 1 90 ? 3.901 0.706 -15.065 1.00 89.88 90 ALA A C 1
ATOM 711 O O . ALA A 1 90 ? 4.686 0.855 -14.137 1.00 89.88 90 ALA A O 1
ATOM 712 N N . ARG A 1 91 ? 4.045 -0.310 -15.926 1.00 85.12 91 ARG A N 1
ATOM 713 C CA . ARG A 1 91 ? 4.967 -1.448 -15.714 1.00 85.12 91 ARG A CA 1
ATOM 714 C C . ARG A 1 91 ? 6.444 -1.065 -15.488 1.00 85.12 91 ARG A C 1
ATOM 716 O O . ARG A 1 91 ? 7.170 -1.849 -14.885 1.00 85.12 91 ARG A O 1
ATOM 723 N N . SER A 1 92 ? 6.896 0.084 -15.991 1.00 84.12 92 SER A N 1
ATOM 724 C CA . SER A 1 92 ? 8.268 0.604 -15.834 1.00 84.12 92 SER A CA 1
ATOM 725 C C . SER A 1 92 ? 8.396 1.703 -14.774 1.00 84.12 92 SER A C 1
ATOM 727 O O . SER A 1 92 ? 9.488 2.229 -14.551 1.00 84.12 92 SER A O 1
ATOM 729 N N . GLU A 1 93 ? 7.293 2.065 -14.130 1.00 88.19 93 GLU A N 1
ATOM 730 C CA . GLU A 1 93 ? 7.228 3.149 -13.165 1.00 88.19 93 GLU A CA 1
ATOM 731 C C . GLU A 1 93 ? 7.218 2.612 -11.733 1.00 88.19 93 GLU A C 1
ATOM 733 O O . GLU A 1 93 ? 6.789 1.493 -11.456 1.00 88.19 93 GLU A O 1
ATOM 738 N N . ARG A 1 94 ? 7.688 3.439 -10.800 1.00 87.75 94 ARG A N 1
ATOM 739 C CA . ARG A 1 94 ? 7.552 3.210 -9.359 1.00 87.75 94 ARG A CA 1
ATOM 740 C C . ARG A 1 94 ? 6.848 4.379 -8.713 1.00 87.75 94 ARG A C 1
ATOM 742 O O . ARG A 1 94 ? 7.088 5.530 -9.080 1.00 87.75 94 ARG A O 1
ATOM 749 N N . PHE A 1 95 ? 6.017 4.092 -7.725 1.00 88.19 95 PHE A N 1
ATOM 750 C CA . PHE A 1 95 ? 5.389 5.120 -6.919 1.00 88.19 95 PHE A CA 1
ATOM 751 C C . PHE A 1 95 ? 6.389 5.661 -5.896 1.00 88.19 95 PHE A C 1
ATOM 753 O O . PHE A 1 95 ? 6.840 4.933 -5.017 1.00 88.19 95 PHE A O 1
ATOM 760 N N . LEU A 1 96 ? 6.750 6.938 -6.018 1.00 85.88 96 LEU A N 1
ATOM 761 C CA . LEU A 1 96 ? 7.686 7.616 -5.126 1.00 85.88 96 LEU A CA 1
ATOM 762 C C . LEU A 1 96 ? 7.159 9.016 -4.807 1.00 85.88 96 LEU A C 1
ATOM 764 O O . LEU A 1 96 ? 6.843 9.786 -5.716 1.00 85.88 96 LEU A O 1
ATOM 768 N N . ASN A 1 97 ? 7.089 9.367 -3.520 1.00 83.25 97 ASN A N 1
ATOM 769 C CA . ASN A 1 97 ? 6.679 10.698 -3.053 1.00 83.25 97 ASN A CA 1
ATOM 770 C C . ASN A 1 97 ? 5.360 11.203 -3.684 1.00 83.25 97 ASN A C 1
ATOM 772 O O . ASN A 1 97 ? 5.264 12.352 -4.116 1.00 83.25 97 ASN A O 1
ATOM 776 N N . GLY A 1 98 ? 4.339 10.345 -3.786 1.00 85.19 98 GLY A N 1
ATOM 777 C CA . GLY A 1 98 ? 3.012 10.739 -4.285 1.00 85.19 98 GLY A CA 1
ATOM 778 C C . GLY A 1 98 ? 2.810 10.644 -5.806 1.00 85.19 98 GLY A C 1
ATOM 779 O O . GLY A 1 98 ? 1.696 10.887 -6.287 1.00 85.19 98 GLY A O 1
ATOM 780 N N . THR A 1 99 ? 3.851 10.287 -6.567 1.00 88.50 99 THR A N 1
ATOM 781 C CA . THR A 1 99 ? 3.824 10.265 -8.040 1.00 88.50 99 THR A CA 1
ATOM 782 C C . THR A 1 99 ? 4.453 8.986 -8.599 1.00 88.50 99 THR A C 1
ATOM 784 O O . THR A 1 99 ? 5.439 8.489 -8.062 1.00 88.50 99 THR A O 1
ATOM 787 N N . CYS A 1 100 ? 3.902 8.455 -9.693 1.00 88.94 100 CYS A N 1
ATOM 788 C CA . CYS A 1 100 ? 4.537 7.384 -10.464 1.00 88.94 100 CYS A CA 1
ATOM 789 C C . CYS A 1 100 ? 5.677 7.968 -11.311 1.00 88.94 100 CYS A C 1
ATOM 791 O O . CYS A 1 100 ? 5.464 8.912 -12.069 1.00 88.94 100 CYS A O 1
ATOM 793 N N . LEU A 1 101 ? 6.891 7.441 -11.155 1.00 88.94 101 LEU A N 1
ATOM 794 C CA . LEU A 1 101 ? 8.089 7.898 -11.855 1.00 88.94 101 LEU A CA 1
ATOM 795 C C . LEU A 1 101 ? 8.716 6.753 -12.644 1.00 88.94 101 LEU A C 1
ATOM 797 O O . LEU A 1 101 ? 8.920 5.668 -12.100 1.00 88.94 101 LEU A O 1
ATOM 801 N N . ASP A 1 102 ? 9.094 7.019 -13.891 1.00 85.81 102 ASP A N 1
ATOM 802 C CA . ASP A 1 102 ? 9.848 6.075 -14.713 1.00 85.81 102 ASP A CA 1
ATOM 803 C C . ASP A 1 102 ? 11.285 5.935 -14.182 1.00 85.81 102 ASP A C 1
ATOM 805 O O . ASP A 1 102 ? 12.038 6.910 -14.067 1.00 85.81 102 ASP A O 1
ATOM 809 N N . ILE A 1 103 ? 11.679 4.703 -13.860 1.00 72.00 103 ILE A N 1
ATOM 810 C CA . ILE A 1 103 ? 13.024 4.389 -13.368 1.00 72.00 103 ILE A CA 1
ATOM 811 C C . ILE A 1 103 ? 14.063 4.656 -14.470 1.00 72.00 103 ILE A C 1
ATOM 813 O O . ILE A 1 103 ? 15.173 5.108 -14.180 1.00 72.00 103 ILE A O 1
ATOM 817 N N . LEU A 1 104 ? 13.702 4.430 -15.739 1.00 66.75 104 LEU A N 1
ATOM 818 C CA . LEU A 1 104 ? 14.609 4.562 -16.881 1.00 66.75 104 LEU A CA 1
ATOM 819 C C . LEU A 1 104 ? 14.972 6.025 -17.165 1.00 66.75 104 LEU A C 1
ATOM 821 O O . LEU A 1 104 ? 16.083 6.312 -17.617 1.00 66.75 104 LEU A O 1
ATOM 825 N N . GLN A 1 105 ? 14.095 6.980 -16.839 1.00 54.69 105 GLN A N 1
ATOM 826 C CA . GLN A 1 105 ? 14.376 8.404 -17.049 1.00 54.69 105 GLN A CA 1
ATOM 827 C C . GLN A 1 105 ? 15.428 8.979 -16.093 1.00 54.69 105 GLN A C 1
ATOM 829 O O . GLN A 1 105 ? 16.057 9.983 -16.437 1.00 54.69 105 GLN A O 1
ATOM 834 N N . ARG A 1 106 ? 15.708 8.346 -14.941 1.00 52.62 106 ARG A N 1
ATOM 835 C CA . ARG A 1 106 ? 16.803 8.797 -14.056 1.00 52.62 106 ARG A CA 1
ATOM 836 C C . ARG A 1 106 ? 18.184 8.680 -14.706 1.00 52.62 106 ARG A C 1
ATOM 838 O O . ARG A 1 106 ? 19.070 9.448 -14.344 1.00 52.62 106 ARG A O 1
ATOM 845 N N . HIS A 1 107 ? 18.354 7.815 -15.708 1.00 48.41 107 HIS A N 1
ATOM 846 C CA . HIS A 1 107 ? 19.592 7.733 -16.492 1.00 48.41 107 HIS A CA 1
ATOM 847 C C . HIS A 1 107 ? 19.690 8.764 -17.625 1.00 48.41 107 HIS A C 1
ATOM 849 O O . HIS A 1 107 ? 20.740 8.878 -18.252 1.00 48.41 107 HIS A O 1
ATOM 855 N N . LYS A 1 108 ? 18.645 9.564 -17.871 1.00 43.50 108 LYS A N 1
ATOM 856 C CA . LYS A 1 108 ? 18.637 10.592 -18.922 1.00 43.50 108 LYS A CA 1
ATOM 857 C C . LYS A 1 108 ? 18.803 12.012 -18.365 1.00 43.50 108 LYS A C 1
ATOM 859 O O . LYS A 1 108 ? 18.253 12.962 -18.913 1.00 43.50 108 LYS A O 1
ATOM 864 N N . ARG A 1 109 ? 19.584 12.193 -17.292 1.00 49.00 109 ARG A N 1
ATOM 865 C CA . ARG A 1 109 ? 20.139 13.510 -16.933 1.00 49.00 109 ARG A CA 1
ATOM 866 C C . ARG A 1 109 ? 21.530 13.668 -17.552 1.00 49.00 109 ARG A C 1
ATOM 868 O O . ARG A 1 109 ? 22.537 13.318 -16.958 1.00 49.00 109 ARG A O 1
ATOM 875 N N . GLN A 1 110 ? 21.507 14.174 -18.785 1.00 45.34 110 GLN A N 1
ATOM 876 C CA . GLN A 1 110 ? 22.511 15.046 -19.404 1.00 45.34 110 GLN A CA 1
ATOM 877 C C . GLN A 1 110 ? 23.989 14.678 -19.192 1.00 45.34 110 GLN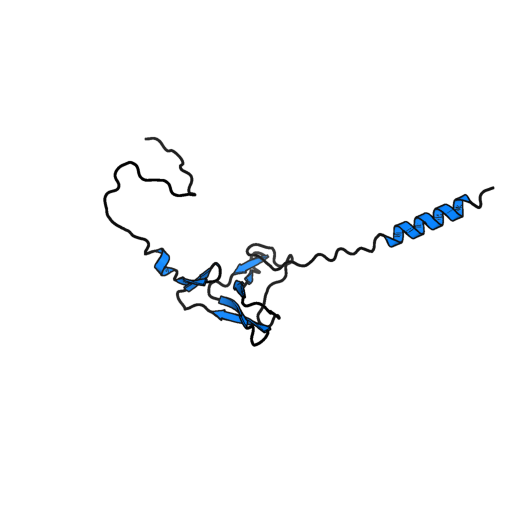 A C 1
ATOM 879 O O . GLN A 1 110 ? 24.733 15.374 -18.508 1.00 45.34 110 GLN A O 1
ATOM 884 N N . SER A 1 111 ? 24.463 13.694 -19.955 1.00 41.12 111 SER A N 1
ATOM 885 C CA . SER A 1 111 ? 25.801 13.780 -20.543 1.00 41.12 111 SER A CA 1
ATOM 886 C C . SER A 1 111 ? 25.808 14.905 -21.592 1.00 41.12 111 SER A C 1
ATOM 888 O O . SER A 1 111 ? 25.716 14.657 -22.795 1.00 41.12 111 SER A O 1
ATOM 890 N N . VAL A 1 112 ? 25.849 16.165 -21.157 1.00 43.53 112 VAL A N 1
ATOM 891 C CA . VAL A 1 112 ? 26.304 17.242 -22.041 1.00 43.53 112 VAL A CA 1
ATOM 892 C C . VAL A 1 112 ? 27.822 17.198 -21.975 1.00 43.53 112 VAL A C 1
ATOM 894 O O . VAL A 1 112 ? 28.442 17.687 -21.037 1.00 43.53 112 VAL A O 1
ATOM 897 N N . ALA A 1 113 ? 28.419 16.529 -22.959 1.00 48.16 113 ALA A N 1
ATOM 898 C CA . ALA A 1 113 ? 29.827 16.692 -23.266 1.00 48.16 113 ALA A CA 1
ATOM 899 C C . ALA A 1 113 ? 30.050 18.169 -23.634 1.00 48.16 113 ALA A C 1
ATOM 901 O O . ALA A 1 113 ? 29.621 18.621 -24.692 1.00 48.16 113 ALA A O 1
ATOM 902 N N . GLY A 1 114 ? 30.656 18.934 -22.728 1.00 42.75 114 GLY A N 1
ATOM 903 C CA . GLY A 1 114 ? 30.881 20.363 -22.916 1.00 42.75 114 GLY A CA 1
ATOM 904 C C . GLY A 1 114 ? 31.730 20.959 -21.800 1.00 42.75 114 GLY A C 1
ATOM 905 O O . GLY A 1 114 ? 31.195 21.546 -20.874 1.00 42.75 114 GLY A O 1
ATOM 906 N N . ALA A 1 115 ? 33.047 20.758 -21.898 1.00 48.94 115 ALA A N 1
ATOM 907 C CA . ALA A 1 115 ? 34.124 21.587 -21.343 1.00 48.94 115 ALA A CA 1
ATOM 908 C C . ALA A 1 115 ? 33.843 22.363 -20.030 1.00 48.94 115 ALA A C 1
ATOM 910 O O . ALA A 1 115 ? 33.640 23.575 -20.053 1.00 48.94 115 ALA A O 1
ATOM 911 N N . GLY A 1 116 ? 33.944 21.695 -18.877 1.00 40.41 116 GLY A N 1
ATOM 912 C CA . GLY A 1 116 ? 34.047 22.381 -17.585 1.00 40.41 116 GLY A CA 1
ATOM 913 C C . GLY A 1 116 ? 35.464 22.921 -17.371 1.00 40.41 116 GLY A C 1
ATOM 914 O O . GLY A 1 116 ? 36.408 22.143 -17.228 1.00 40.41 116 GLY A O 1
ATOM 915 N N . ARG A 1 117 ? 35.630 24.249 -17.375 1.00 48.34 117 ARG A N 1
ATOM 916 C CA . ARG A 1 117 ? 36.831 24.908 -16.837 1.00 48.34 117 ARG A CA 1
ATOM 917 C C . ARG A 1 117 ? 36.775 24.879 -15.305 1.00 48.34 117 ARG A C 1
ATOM 919 O O . ARG A 1 117 ? 35.703 24.817 -14.717 1.00 48.34 117 ARG A O 1
ATOM 926 N N . VAL A 1 118 ? 37.943 24.920 -14.669 1.00 38.94 118 VAL A N 1
ATOM 927 C CA . VAL A 1 118 ? 38.110 24.947 -13.206 1.00 38.94 118 VAL A CA 1
ATOM 928 C C . VAL A 1 118 ? 37.292 26.099 -12.599 1.00 38.94 118 VAL A C 1
ATOM 930 O O . VAL A 1 118 ? 37.591 27.257 -12.886 1.00 38.94 118 VAL A O 1
ATOM 933 N N . GLY A 1 119 ? 36.282 25.788 -11.771 1.00 55.75 119 GLY A N 1
ATOM 934 C CA . GLY A 1 119 ? 35.543 26.793 -10.989 1.00 55.75 119 GLY A CA 1
ATOM 935 C C . GLY A 1 119 ? 34.056 26.544 -10.686 1.00 55.75 119 GLY A C 1
ATOM 936 O O . GLY A 1 119 ? 33.491 27.318 -9.914 1.00 55.75 119 GLY A O 1
ATOM 937 N N . ASP A 1 120 ? 33.401 25.512 -11.231 1.00 42.59 120 ASP A N 1
ATOM 938 C CA . ASP A 1 120 ? 31.935 25.418 -11.123 1.00 42.59 120 ASP A CA 1
ATOM 939 C C . ASP A 1 120 ? 31.405 24.798 -9.810 1.00 42.59 120 ASP A C 1
ATOM 941 O O . ASP A 1 120 ? 31.631 23.638 -9.468 1.00 42.59 120 ASP A O 1
ATOM 945 N N . TYR A 1 121 ? 30.678 25.663 -9.099 1.00 49.16 121 TYR A N 1
ATOM 946 C CA . TYR A 1 121 ? 29.686 25.506 -8.030 1.00 49.16 121 TYR A CA 1
ATOM 947 C C . TYR A 1 121 ? 29.307 24.088 -7.548 1.00 49.16 121 TYR A C 1
ATOM 949 O O . TYR A 1 121 ? 28.665 23.302 -8.245 1.00 49.16 121 TYR A O 1
ATOM 957 N N . CYS A 1 122 ? 29.533 23.840 -6.253 1.00 51.28 122 CYS A N 1
ATOM 958 C CA . CYS A 1 122 ? 28.925 22.732 -5.515 1.00 51.28 122 CYS A CA 1
ATOM 959 C C . CYS A 1 122 ? 27.465 23.066 -5.165 1.00 51.28 122 CYS A C 1
ATOM 961 O O . CYS A 1 122 ? 27.208 23.924 -4.319 1.00 51.28 122 CYS A O 1
ATOM 963 N N . SER A 1 123 ? 26.498 22.378 -5.778 1.00 48.34 123 SER A N 1
ATOM 964 C CA . SER A 1 123 ? 25.092 22.453 -5.363 1.00 48.34 123 SER A CA 1
ATOM 965 C C . SER A 1 123 ? 24.754 21.311 -4.398 1.00 48.34 123 SER A C 1
ATOM 967 O O . SER A 1 123 ? 24.606 20.157 -4.779 1.00 48.34 123 SER A O 1
ATOM 969 N N . LEU A 1 124 ? 24.701 21.690 -3.119 1.00 52.22 124 LEU A N 1
ATOM 970 C CA . LEU A 1 124 ? 23.975 21.093 -1.993 1.00 52.22 124 LEU A CA 1
ATOM 971 C C . LEU A 1 124 ? 23.885 19.549 -1.921 1.00 52.22 124 LEU A C 1
ATOM 973 O O . LEU A 1 124 ? 23.004 18.916 -2.497 1.00 52.22 124 LEU A O 1
ATOM 977 N N . ASN A 1 125 ? 24.707 19.026 -1.000 1.00 44.34 125 ASN A N 1
ATOM 978 C CA . ASN A 1 125 ? 24.570 17.772 -0.243 1.00 44.34 125 ASN A CA 1
ATOM 979 C C . ASN A 1 125 ? 25.257 16.483 -0.739 1.00 44.34 125 ASN A C 1
ATOM 981 O O . ASN A 1 125 ? 24.754 15.382 -0.527 1.00 44.34 125 ASN A O 1
ATOM 985 N N . ALA A 1 126 ? 26.486 16.597 -1.244 1.00 46.94 126 ALA A N 1
ATOM 986 C CA . ALA A 1 126 ? 27.489 15.544 -1.070 1.00 46.94 126 ALA A CA 1
ATOM 987 C C . ALA A 1 126 ? 28.776 16.182 -0.535 1.00 46.94 126 ALA A C 1
ATOM 989 O O . ALA A 1 126 ? 29.248 17.170 -1.090 1.00 46.94 126 ALA A O 1
ATOM 990 N N . ASN A 1 127 ? 29.283 15.656 0.582 1.00 41.50 127 ASN A N 1
ATOM 991 C CA . ASN A 1 127 ? 30.501 16.104 1.255 1.00 41.50 127 ASN A CA 1
ATOM 992 C C . ASN A 1 127 ? 31.616 16.441 0.254 1.00 41.50 127 ASN A C 1
ATOM 994 O O . ASN A 1 127 ? 32.167 15.545 -0.385 1.00 41.50 127 ASN A O 1
ATOM 998 N N . CYS A 1 128 ? 31.991 17.719 0.184 1.00 52.53 128 CYS A N 1
ATOM 999 C CA . CYS A 1 128 ? 33.275 18.147 -0.354 1.00 52.53 128 CYS A CA 1
ATOM 1000 C C . CYS A 1 128 ? 34.377 17.642 0.585 1.00 52.53 128 CYS A C 1
ATOM 1002 O O . CYS A 1 128 ? 34.851 18.373 1.452 1.00 52.53 128 CYS A O 1
ATOM 1004 N N . LEU A 1 129 ? 34.755 16.371 0.461 1.00 44.28 129 LEU A N 1
ATOM 1005 C CA . LEU A 1 129 ? 35.961 15.856 1.092 1.00 44.28 129 LEU A CA 1
ATOM 1006 C C . LEU A 1 129 ? 37.124 16.036 0.121 1.00 44.28 129 LEU A C 1
ATOM 1008 O O . LEU A 1 129 ? 37.286 15.288 -0.839 1.00 44.28 129 LEU A O 1
ATOM 1012 N N . ASN A 1 130 ? 37.900 17.081 0.413 1.00 46.97 130 ASN A N 1
ATOM 1013 C CA . ASN A 1 130 ? 39.314 17.233 0.094 1.00 46.97 130 ASN A CA 1
ATOM 1014 C C . ASN A 1 130 ? 40.025 15.885 -0.063 1.00 46.97 130 ASN A C 1
ATOM 1016 O O . ASN A 1 130 ? 40.110 15.128 0.905 1.00 46.97 130 ASN A O 1
ATOM 1020 N N . VAL A 1 131 ? 40.666 15.674 -1.210 1.00 31.48 131 VAL A N 1
ATOM 1021 C CA . VAL A 1 131 ? 41.873 14.849 -1.280 1.00 31.48 131 VAL A CA 1
ATOM 1022 C C . VAL A 1 131 ? 42.865 15.565 -2.190 1.00 31.48 131 VAL A C 1
ATOM 1024 O O . VAL A 1 131 ? 42.621 15.739 -3.381 1.00 31.48 131 VAL A O 1
ATOM 1027 N N . CYS A 1 132 ? 43.955 16.030 -1.580 1.00 36.62 132 CYS A N 1
ATOM 1028 C CA . CYS A 1 132 ? 45.165 16.469 -2.259 1.00 36.62 132 CYS A CA 1
ATOM 1029 C C . CYS A 1 132 ? 45.696 15.361 -3.173 1.00 36.62 132 CYS A C 1
ATOM 1031 O O . CYS A 1 132 ? 45.778 14.219 -2.723 1.00 36.62 132 CYS A O 1
ATOM 1033 N N . PHE A 1 133 ? 46.156 15.723 -4.368 1.00 36.12 133 PHE A N 1
ATOM 1034 C CA . PHE A 1 133 ? 47.433 15.265 -4.917 1.00 36.12 133 PHE A CA 1
ATOM 1035 C C . PHE A 1 133 ? 47.925 16.258 -5.970 1.00 36.12 133 PHE A C 1
ATOM 1037 O O . PHE A 1 133 ? 47.076 16.744 -6.751 1.00 36.12 133 PHE A O 1
#